Protein AF-A0AAV1YS51-F1 (afdb_monomer)

Mean predicted aligned error: 4.58 Å

pLDDT: mean 92.18, std 7.52, range [64.75, 98.12]

Structure (mmCIF, N/CA/C/O backbone):
data_AF-A0AAV1YS51-F1
#
_entry.id   AF-A0AAV1YS51-F1
#
loop_
_atom_site.group_PDB
_atom_site.id
_atom_site.type_symbol
_atom_site.label_atom_id
_atom_site.label_alt_id
_atom_site.label_comp_id
_atom_site.label_asym_id
_atom_site.label_entity_id
_atom_site.label_seq_id
_atom_site.pdbx_PDB_ins_code
_atom_site.Cartn_x
_atom_site.Cartn_y
_atom_site.Cartn_z
_atom_site.occupancy
_atom_site.B_iso_or_equiv
_atom_site.auth_seq_id
_atom_site.auth_comp_id
_atom_site.auth_asym_id
_atom_site.auth_atom_id
_atom_site.pdbx_PDB_model_num
ATOM 1 N N . MET A 1 1 ? -2.908 7.210 7.505 1.00 64.75 1 MET A N 1
ATOM 2 C CA . MET A 1 1 ? -2.809 5.735 7.423 1.00 64.75 1 MET A CA 1
ATOM 3 C C . MET A 1 1 ? -2.644 5.181 8.829 1.00 64.75 1 MET A C 1
ATOM 5 O O . MET A 1 1 ? -1.951 5.813 9.618 1.00 64.75 1 MET A O 1
ATOM 9 N N . THR A 1 2 ? -3.316 4.082 9.172 1.00 86.25 2 THR A N 1
ATOM 10 C CA . THR A 1 2 ? -3.235 3.484 10.515 1.00 86.25 2 THR A CA 1
ATOM 11 C C . THR A 1 2 ? -1.946 2.668 10.630 1.00 86.25 2 THR A C 1
ATOM 13 O O . THR A 1 2 ? -1.611 1.897 9.732 1.00 86.25 2 THR A O 1
ATOM 16 N N . LYS A 1 3 ? -1.203 2.832 11.731 1.00 93.12 3 LYS A N 1
ATOM 17 C CA . LYS A 1 3 ? 0.025 2.055 11.977 1.00 93.12 3 LYS A CA 1
ATOM 18 C C . LYS A 1 3 ? -0.263 0.546 11.976 1.00 93.12 3 LYS A C 1
ATOM 20 O O . LYS A 1 3 ? 0.484 -0.217 11.380 1.00 93.12 3 LYS A O 1
ATOM 25 N N . ALA A 1 4 ? -1.405 0.158 12.545 1.00 93.25 4 ALA A N 1
ATOM 26 C CA . ALA A 1 4 ? -1.858 -1.227 12.617 1.00 93.25 4 ALA A CA 1
ATOM 27 C C . ALA A 1 4 ? -1.951 -1.922 11.247 1.00 93.25 4 ALA A C 1
ATOM 29 O O . ALA A 1 4 ? -1.563 -3.077 11.143 1.00 93.25 4 ALA A O 1
ATOM 30 N N . PHE A 1 5 ? -2.408 -1.231 10.193 1.00 95.38 5 PHE A N 1
ATOM 31 C CA . PHE A 1 5 ? -2.464 -1.830 8.854 1.00 95.38 5 PHE A CA 1
ATOM 32 C C . PHE A 1 5 ? -1.067 -2.093 8.285 1.00 95.38 5 PHE A C 1
ATOM 34 O O . PHE A 1 5 ? -0.859 -3.100 7.621 1.00 95.38 5 PHE A O 1
ATOM 41 N N . TYR A 1 6 ? -0.100 -1.211 8.554 1.00 95.75 6 TYR A N 1
ATOM 42 C CA . TYR A 1 6 ? 1.270 -1.386 8.070 1.00 95.75 6 TYR A CA 1
ATOM 43 C C . TYR A 1 6 ? 2.018 -2.485 8.832 1.00 95.75 6 TYR A C 1
ATOM 45 O O . TYR A 1 6 ? 2.793 -3.228 8.235 1.00 95.75 6 TYR A O 1
ATOM 53 N N . ASP A 1 7 ? 1.778 -2.604 10.140 1.00 97.75 7 ASP A N 1
ATOM 54 C CA . ASP A 1 7 ? 2.469 -3.554 11.019 1.00 97.75 7 ASP A CA 1
ATOM 55 C C . ASP A 1 7 ? 2.255 -5.026 10.610 1.00 97.75 7 ASP A C 1
ATOM 57 O O . ASP A 1 7 ? 3.068 -5.887 10.950 1.00 97.75 7 ASP A O 1
ATOM 61 N N . GLU A 1 8 ? 1.231 -5.322 9.803 1.00 97.81 8 GLU A N 1
ATOM 62 C CA . GLU A 1 8 ? 1.022 -6.649 9.215 1.00 97.81 8 GLU A CA 1
ATOM 63 C C . GLU A 1 8 ? 2.178 -7.129 8.320 1.00 97.81 8 GLU A C 1
ATOM 65 O O . GLU A 1 8 ? 2.295 -8.332 8.060 1.00 97.81 8 GLU A O 1
ATOM 70 N N . VAL A 1 9 ? 3.071 -6.219 7.899 1.00 97.69 9 VAL A N 1
ATOM 71 C CA . VAL A 1 9 ? 4.339 -6.542 7.224 1.00 97.69 9 VAL A CA 1
ATOM 72 C C . VAL A 1 9 ? 5.132 -7.624 7.960 1.00 97.69 9 VAL A C 1
ATOM 74 O O . VAL A 1 9 ? 5.811 -8.420 7.319 1.00 97.69 9 VAL A O 1
ATOM 77 N N . ALA A 1 10 ? 4.996 -7.710 9.287 1.00 97.94 10 ALA A N 1
ATOM 78 C CA . ALA A 1 10 ? 5.637 -8.729 10.112 1.00 97.94 10 ALA A CA 1
ATOM 79 C C . ALA A 1 10 ? 5.240 -10.171 9.734 1.00 97.94 10 ALA A C 1
ATOM 81 O O . ALA A 1 10 ? 5.999 -11.101 9.993 1.00 97.94 10 ALA A O 1
ATOM 82 N N . THR A 1 11 ? 4.069 -10.367 9.117 1.00 97.69 11 THR A N 1
ATOM 83 C CA . THR A 1 11 ? 3.583 -11.683 8.660 1.00 97.69 11 THR A CA 1
ATOM 84 C C . THR A 1 11 ? 3.738 -11.890 7.151 1.00 97.69 11 THR A C 1
ATOM 86 O O . THR A 1 11 ? 3.486 -12.986 6.643 1.00 97.69 11 THR A O 1
ATOM 89 N N . PHE A 1 12 ? 4.138 -10.849 6.417 1.00 98.12 12 PHE A N 1
ATOM 90 C CA . PHE A 1 12 ? 4.281 -10.881 4.968 1.00 98.12 12 PHE A CA 1
ATOM 91 C C . PHE A 1 12 ? 5.652 -11.425 4.554 1.00 98.12 12 PHE A C 1
ATOM 93 O O . PHE A 1 12 ? 6.672 -11.138 5.181 1.00 98.12 12 PHE A O 1
ATOM 100 N N . LYS A 1 13 ? 5.696 -12.176 3.448 1.00 97.88 13 LYS A N 1
ATOM 101 C CA . LYS A 1 13 ? 6.941 -12.703 2.880 1.00 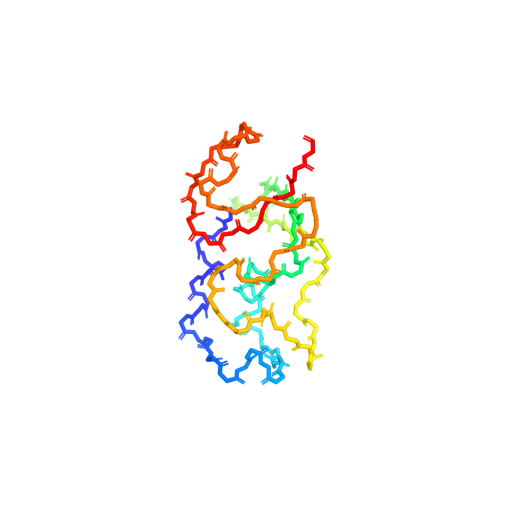97.88 13 LYS A CA 1
ATOM 102 C C . LYS A 1 13 ? 7.106 -12.280 1.421 1.00 97.88 13 LYS A C 1
ATOM 104 O O . LYS A 1 13 ? 6.140 -12.262 0.661 1.00 97.88 13 LYS A O 1
ATOM 109 N N . LYS A 1 14 ? 8.334 -11.929 1.021 1.00 96.19 14 LYS A N 1
ATOM 110 C CA . LYS A 1 14 ? 8.633 -11.322 -0.294 1.00 96.19 14 LYS A CA 1
ATOM 111 C C . LYS A 1 14 ? 8.312 -12.246 -1.473 1.00 96.19 14 LYS A C 1
ATOM 113 O O . LYS A 1 14 ? 7.976 -11.768 -2.549 1.00 96.19 14 LYS A O 1
ATOM 118 N N . GLU A 1 15 ? 8.359 -13.557 -1.281 1.00 97.12 15 GLU A N 1
ATOM 119 C CA . GLU A 1 15 ? 7.947 -14.548 -2.278 1.00 97.12 15 GLU A CA 1
ATOM 120 C C . GLU A 1 15 ? 6.467 -14.436 -2.682 1.00 97.12 15 GLU A C 1
ATOM 122 O O . GLU A 1 15 ? 6.071 -14.981 -3.709 1.00 97.12 15 GLU A O 1
ATOM 127 N N . PHE A 1 16 ? 5.645 -13.720 -1.909 1.00 97.06 16 PHE A N 1
ATOM 128 C CA . PHE A 1 16 ? 4.242 -13.457 -2.226 1.00 97.06 16 PHE A CA 1
ATOM 129 C C . PHE A 1 16 ? 4.036 -12.165 -3.017 1.00 97.06 16 PHE A C 1
ATOM 131 O O . PHE A 1 16 ? 2.900 -11.739 -3.152 1.00 97.06 16 PHE A O 1
ATOM 138 N N . ILE A 1 17 ? 5.088 -11.514 -3.522 1.00 97.38 17 ILE A N 1
ATOM 139 C CA . ILE A 1 17 ? 4.956 -10.308 -4.360 1.00 97.38 17 ILE A CA 1
ATOM 140 C C . ILE A 1 17 ? 4.501 -10.669 -5.777 1.00 97.38 17 ILE A C 1
ATOM 142 O O . ILE A 1 17 ? 3.666 -9.964 -6.344 1.00 97.38 17 ILE A O 1
AT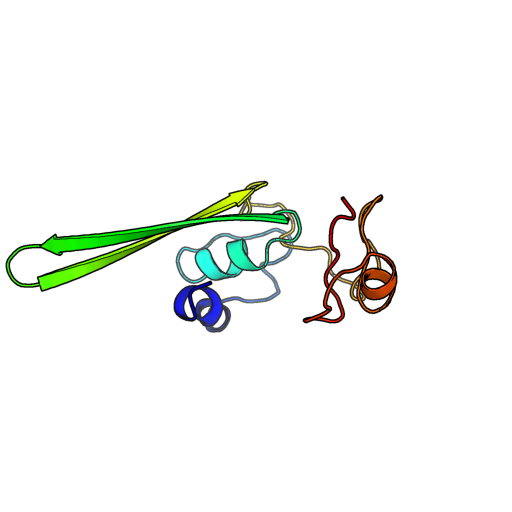OM 146 N N . LEU A 1 18 ? 5.065 -11.739 -6.349 1.00 96.56 18 LEU A N 1
ATOM 147 C CA . LEU A 1 18 ? 4.855 -12.161 -7.733 1.00 96.56 18 LEU A CA 1
ATOM 148 C C . LEU A 1 18 ? 5.054 -13.688 -7.864 1.00 96.56 18 LEU A C 1
ATOM 150 O O . LEU A 1 18 ? 6.183 -14.155 -7.718 1.00 96.56 18 LEU A O 1
ATOM 154 N N . PRO A 1 19 ? 3.998 -14.466 -8.170 1.00 97.19 19 PRO A N 1
ATOM 155 C CA . PRO A 1 19 ? 2.598 -14.043 -8.194 1.00 97.19 19 PRO A CA 1
ATOM 156 C C . PRO A 1 19 ? 2.117 -13.636 -6.799 1.00 97.19 19 PRO A C 1
ATOM 158 O O . PRO A 1 19 ? 2.459 -14.280 -5.804 1.00 97.19 19 PRO A O 1
ATOM 161 N N . PHE A 1 20 ? 1.286 -12.596 -6.734 1.00 98.12 20 PHE A N 1
ATOM 162 C CA . PHE A 1 20 ? 0.669 -12.179 -5.487 1.00 98.12 20 PHE A CA 1
ATOM 163 C C . PHE A 1 20 ? -0.196 -13.293 -4.907 1.00 98.12 20 PHE A C 1
ATOM 165 O O . PHE A 1 20 ? -1.050 -13.856 -5.604 1.00 98.12 20 PHE A O 1
ATOM 172 N N . LYS A 1 21 ? 0.020 -13.587 -3.622 1.00 97.94 21 LYS A N 1
ATOM 173 C CA . LYS A 1 21 ? -0.805 -14.504 -2.831 1.00 97.94 21 LYS A CA 1
ATOM 174 C C . LYS A 1 21 ? -1.468 -13.704 -1.725 1.00 97.94 21 LYS A C 1
ATOM 176 O O . LYS A 1 21 ? -0.773 -13.095 -0.921 1.00 97.94 21 LYS A O 1
ATOM 181 N N . PHE A 1 22 ? -2.795 -13.692 -1.704 1.00 97.56 22 PHE A N 1
ATOM 182 C CA . PHE A 1 22 ? -3.549 -12.976 -0.686 1.00 97.56 22 PHE A CA 1
ATOM 183 C C . PHE A 1 22 ? -3.635 -13.785 0.617 1.00 97.56 22 PHE A C 1
ATOM 185 O O . PHE A 1 22 ? -3.792 -15.005 0.605 1.00 97.56 22 PHE A O 1
ATOM 192 N N . SER A 1 23 ? -3.590 -13.086 1.749 1.00 97.88 23 SER A N 1
ATOM 193 C CA . SER A 1 23 ? -3.949 -13.604 3.069 1.00 97.88 23 SER A CA 1
ATOM 194 C C . SER A 1 23 ? -4.590 -12.489 3.875 1.00 97.88 23 SER A C 1
ATOM 196 O O . SER A 1 23 ? -4.178 -11.330 3.794 1.00 97.88 23 SER A O 1
ATOM 198 N N . LYS A 1 24 ? -5.537 -12.855 4.740 1.00 97.25 24 LYS A N 1
ATOM 199 C CA . LYS A 1 24 ? -6.144 -11.921 5.694 1.00 97.25 24 LYS A CA 1
ATOM 200 C C . LYS A 1 24 ? -5.132 -11.343 6.687 1.00 97.25 24 LYS A C 1
ATOM 202 O O . LYS A 1 24 ? -5.363 -10.254 7.187 1.00 97.25 24 LYS A O 1
ATOM 207 N N . SER A 1 25 ? -4.024 -12.039 6.958 1.00 97.56 25 SER A N 1
ATOM 208 C CA . SER A 1 25 ? -3.018 -11.604 7.940 1.00 97.56 25 SER A CA 1
ATOM 209 C C . SER A 1 25 ? -2.171 -10.408 7.494 1.00 97.56 25 SER A C 1
ATOM 211 O O . SER A 1 25 ? -1.558 -9.778 8.344 1.00 97.56 25 SER A O 1
ATOM 213 N N . TYR A 1 26 ? -2.108 -10.129 6.186 1.00 97.69 26 TYR A N 1
ATOM 214 C CA . TYR A 1 26 ? -1.327 -9.030 5.598 1.00 97.69 26 TYR A CA 1
ATOM 215 C C . TYR A 1 26 ? -2.084 -8.242 4.525 1.00 97.69 26 TYR A C 1
ATOM 217 O O . TYR A 1 26 ? -1.489 -7.508 3.729 1.00 97.69 26 TYR A O 1
ATOM 225 N N . GLY A 1 27 ? -3.403 -8.422 4.454 1.00 97.38 27 GLY A N 1
ATOM 226 C CA . GLY A 1 27 ? -4.243 -7.829 3.419 1.00 97.38 27 GLY A CA 1
ATOM 227 C C . GLY A 1 27 ? -4.242 -6.301 3.461 1.00 97.38 27 GLY A C 1
ATOM 228 O O . GLY A 1 27 ? -4.219 -5.660 2.410 1.00 97.38 27 GLY A O 1
ATOM 229 N N . HIS A 1 28 ? -4.208 -5.700 4.650 1.00 97.44 28 HIS A N 1
ATOM 230 C CA . HIS A 1 28 ? -4.177 -4.248 4.767 1.00 97.44 28 HIS A CA 1
ATOM 231 C C . HIS A 1 28 ? -2.806 -3.708 4.361 1.00 97.44 28 HIS A C 1
ATOM 233 O O . HIS A 1 28 ? -2.739 -2.790 3.543 1.00 97.44 28 HIS A O 1
ATOM 239 N N . PHE A 1 29 ? -1.718 -4.316 4.848 1.00 97.75 29 PHE A N 1
ATOM 240 C CA . PHE A 1 29 ? -0.357 -3.921 4.464 1.00 97.75 29 PHE A CA 1
ATOM 241 C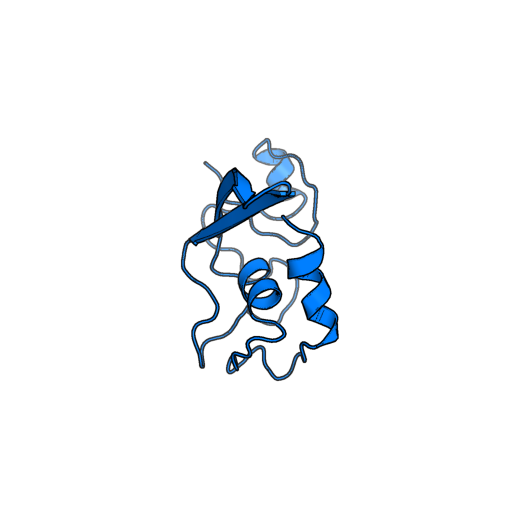 C . PHE A 1 29 ? -0.163 -3.977 2.947 1.00 97.75 29 PHE A C 1
ATOM 243 O O . PHE A 1 29 ? 0.284 -3.007 2.336 1.00 97.75 29 PHE A O 1
ATOM 250 N N . THR A 1 30 ? -0.535 -5.100 2.331 1.00 97.75 30 THR A N 1
ATOM 251 C CA . THR A 1 30 ? -0.346 -5.330 0.893 1.00 97.75 30 THR A CA 1
ATOM 252 C C . THR A 1 30 ? -1.117 -4.326 0.034 1.00 97.75 30 THR A C 1
ATOM 254 O O . THR A 1 30 ? -0.567 -3.840 -0.953 1.00 97.75 30 THR A O 1
ATOM 257 N N . GLN A 1 31 ? -2.315 -3.906 0.461 1.00 97.75 31 GLN A N 1
ATOM 258 C CA . GLN A 1 31 ? -3.063 -2.835 -0.203 1.00 97.75 31 GLN A CA 1
ATOM 259 C C . GLN A 1 31 ? -2.394 -1.462 -0.022 1.00 97.75 31 GLN A C 1
ATOM 261 O O . GLN A 1 31 ? -2.368 -0.669 -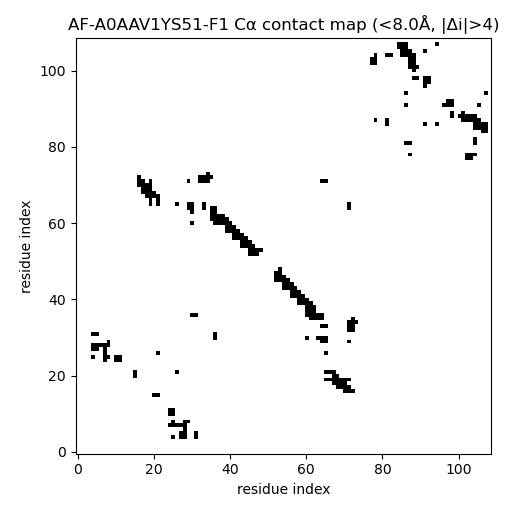0.963 1.00 97.75 31 GLN A O 1
ATOM 266 N N . MET A 1 32 ? -1.833 -1.162 1.155 1.00 95.62 32 MET A N 1
ATOM 267 C CA . MET A 1 32 ? -1.150 0.118 1.398 1.00 95.62 32 MET A CA 1
ATOM 268 C C . MET A 1 32 ? 0.074 0.324 0.503 1.00 95.62 32 MET A C 1
ATOM 270 O O . MET A 1 32 ? 0.388 1.463 0.165 1.00 95.62 32 MET A O 1
ATOM 274 N N . VAL A 1 33 ? 0.772 -0.760 0.155 1.00 94.88 33 VAL A N 1
ATOM 275 C CA . VAL A 1 33 ? 2.016 -0.723 -0.633 1.00 94.88 33 VAL A CA 1
ATOM 276 C C . VAL A 1 33 ? 1.832 -1.210 -2.073 1.00 94.88 33 VAL A C 1
ATOM 278 O O . VAL A 1 33 ? 2.813 -1.507 -2.757 1.00 94.88 33 VAL A O 1
ATOM 281 N N . TRP A 1 34 ? 0.586 -1.300 -2.545 1.00 96.75 34 TRP A N 1
ATOM 282 C CA . TRP A 1 34 ? 0.278 -1.722 -3.907 1.00 96.75 34 TRP A CA 1
ATOM 283 C C . TRP A 1 34 ? 0.656 -0.629 -4.914 1.00 96.75 34 TRP A C 1
ATOM 285 O O . TRP A 1 34 ? 0.121 0.478 -4.859 1.00 96.75 34 TRP A O 1
ATOM 295 N N . ALA A 1 35 ? 1.561 -0.926 -5.852 1.00 94.19 35 ALA A N 1
ATOM 296 C CA . ALA A 1 35 ? 2.166 0.091 -6.721 1.00 94.19 35 ALA A CA 1
ATOM 297 C C . ALA A 1 35 ? 1.158 0.812 -7.624 1.00 94.19 35 ALA A C 1
ATOM 299 O O . ALA A 1 35 ? 1.309 2.003 -7.888 1.00 94.19 35 ALA A O 1
ATOM 300 N N . GLU A 1 36 ? 0.132 0.104 -8.096 1.00 93.62 36 GLU A N 1
ATOM 301 C CA . GLU A 1 36 ? -0.884 0.687 -8.974 1.00 93.62 36 GLU A CA 1
ATOM 302 C C . GLU A 1 36 ? -1.921 1.524 -8.207 1.00 93.62 36 GLU A C 1
ATOM 304 O O . GLU A 1 36 ? -2.652 2.275 -8.840 1.00 93.62 36 GLU A O 1
ATOM 309 N N . SER A 1 37 ? -1.988 1.452 -6.871 1.00 95.12 37 SER A N 1
ATOM 310 C CA . SER A 1 37 ? -2.951 2.203 -6.053 1.00 95.12 37 SER A CA 1
ATOM 311 C C . SER A 1 37 ? -2.404 3.588 -5.693 1.00 95.12 37 SER A C 1
ATOM 313 O O . SER A 1 37 ? -1.761 3.774 -4.663 1.00 95.12 37 SER A O 1
ATOM 315 N N . TRP A 1 38 ? -2.666 4.587 -6.538 1.00 90.69 38 TRP A N 1
ATOM 316 C CA . TRP A 1 38 ? -2.103 5.942 -6.402 1.00 90.69 38 TRP A CA 1
ATOM 317 C C . TRP A 1 38 ? -3.085 6.994 -5.860 1.00 90.69 38 TRP A C 1
ATOM 319 O O . TRP A 1 38 ? -2.690 8.132 -5.598 1.00 90.69 38 TRP A O 1
ATOM 329 N N . THR A 1 39 ? -4.354 6.632 -5.668 1.00 91.81 39 THR A N 1
ATOM 330 C CA . THR A 1 39 ? -5.367 7.459 -4.997 1.00 91.81 39 THR A CA 1
ATOM 331 C C . THR A 1 39 ? -5.864 6.785 -3.726 1.00 91.81 39 THR A C 1
ATOM 333 O O . THR A 1 39 ? -5.972 5.560 -3.649 1.00 91.81 39 THR A O 1
ATOM 336 N N . LEU A 1 40 ? -6.167 7.604 -2.722 1.00 94.19 40 LEU A N 1
ATOM 337 C CA . LEU A 1 40 ? -6.633 7.177 -1.410 1.00 94.19 40 LEU A CA 1
ATOM 338 C C . LEU A 1 40 ? -7.719 8.138 -0.934 1.00 94.19 40 LEU A C 1
ATOM 340 O O . LEU A 1 40 ? -7.514 9.352 -0.934 1.00 94.19 40 LEU A O 1
ATOM 344 N N . GLY A 1 41 ? -8.839 7.592 -0.477 1.00 96.31 41 GLY A N 1
ATOM 345 C CA . GLY A 1 41 ? -9.876 8.335 0.234 1.00 96.31 41 GLY A CA 1
ATOM 346 C C . GLY A 1 41 ? -10.209 7.626 1.536 1.00 96.31 41 GLY A C 1
ATOM 347 O O . GLY A 1 41 ? -10.441 6.422 1.522 1.00 96.31 41 GLY A O 1
ATOM 348 N N . CYS A 1 42 ? -10.229 8.346 2.656 1.00 97.00 42 CYS A N 1
ATOM 349 C CA . CYS A 1 42 ? -10.536 7.764 3.960 1.00 97.00 42 CYS A CA 1
ATOM 350 C C . CYS A 1 42 ? -11.654 8.531 4.665 1.00 97.00 42 CYS A C 1
ATOM 352 O O . CYS A 1 42 ? -11.732 9.754 4.572 1.00 97.00 42 CYS A O 1
ATOM 354 N N . GLY A 1 43 ? -12.472 7.805 5.422 1.00 96.69 43 GLY A N 1
ATOM 355 C CA . GLY A 1 43 ? -13.491 8.340 6.314 1.00 96.69 43 GLY A CA 1
ATOM 356 C C . GLY A 1 43 ? -13.296 7.819 7.734 1.00 96.69 43 GLY A C 1
ATOM 357 O O . GLY A 1 43 ? -12.797 6.711 7.941 1.00 96.69 43 GLY A O 1
ATOM 358 N N . LYS A 1 44 ? -13.691 8.628 8.718 1.00 96.06 44 LYS A N 1
ATOM 359 C CA . LYS A 1 44 ? -13.731 8.245 10.130 1.00 96.06 44 LYS A CA 1
ATOM 360 C C . LYS A 1 44 ? -15.115 8.545 10.680 1.00 96.06 44 LYS A C 1
ATOM 362 O O . LYS A 1 44 ? -15.583 9.672 10.544 1.00 96.06 44 LYS A O 1
ATOM 367 N N . VAL A 1 45 ? -15.711 7.579 11.365 1.00 97.19 45 VAL A N 1
ATOM 368 C CA . VAL A 1 45 ? -16.916 7.783 12.171 1.00 97.19 45 VAL A CA 1
ATOM 369 C C . VAL A 1 45 ? -16.645 7.349 13.605 1.00 97.19 45 VAL A C 1
ATOM 371 O O . VAL A 1 45 ? -15.958 6.357 13.849 1.00 97.19 45 VAL A O 1
ATOM 374 N N . VAL A 1 46 ? -17.160 8.125 14.554 1.00 97.38 46 VAL A N 1
ATOM 375 C CA . VAL A 1 46 ? -17.180 7.777 15.975 1.00 97.38 46 VAL A CA 1
ATOM 376 C C . VAL A 1 46 ? -18.639 7.611 16.359 1.00 97.38 46 VAL A C 1
ATOM 378 O O . VAL A 1 46 ? -19.443 8.505 16.102 1.00 97.38 46 VAL A O 1
ATOM 381 N N . PHE A 1 47 ? -18.988 6.469 16.932 1.00 96.94 47 PHE A N 1
ATOM 382 C CA . PHE A 1 47 ? -20.361 6.134 17.295 1.00 96.94 47 PHE A CA 1
ATOM 383 C C . PHE A 1 47 ? -20.393 5.438 18.655 1.00 96.94 47 PHE A C 1
ATOM 385 O O . PHE A 1 47 ? -19.355 5.024 19.170 1.00 96.94 47 PHE A O 1
ATOM 392 N N . LYS A 1 48 ? -21.575 5.353 19.266 1.00 97.75 48 LYS A N 1
ATOM 393 C CA . LYS A 1 48 ? -21.764 4.615 20.517 1.00 97.75 48 LYS A CA 1
ATOM 394 C C . LYS A 1 48 ? -22.267 3.211 20.232 1.00 97.75 48 LYS A C 1
ATOM 396 O O . LYS A 1 48 ? -23.199 3.044 19.452 1.00 97.75 48 LYS A O 1
ATOM 401 N N . GLU A 1 49 ? -21.701 2.243 20.934 1.00 96.69 49 GLU A N 1
ATOM 402 C CA . GLU A 1 49 ? -22.205 0.878 21.018 1.00 96.69 49 GLU A CA 1
ATOM 403 C C . GLU A 1 49 ? -22.370 0.543 22.507 1.00 96.69 49 GLU A C 1
ATOM 405 O O . GLU A 1 49 ? -21.399 0.351 23.242 1.00 96.69 49 GLU A O 1
ATOM 410 N N . GLY A 1 50 ? -23.612 0.619 22.998 1.00 95.31 50 GLY A N 1
ATOM 411 C CA . GLY A 1 50 ? -23.897 0.616 24.435 1.00 95.31 50 GLY A CA 1
ATOM 412 C C . GLY A 1 50 ? -23.299 1.839 25.145 1.00 95.31 50 GLY A C 1
ATOM 413 O O . GLY A 1 50 ? -23.586 2.984 24.787 1.00 95.31 50 GLY A O 1
ATOM 414 N N . SER A 1 51 ? -22.472 1.601 26.165 1.00 96.25 51 SER A N 1
ATOM 415 C CA . SER A 1 51 ? -21.754 2.644 26.916 1.00 96.25 51 SER A CA 1
ATOM 416 C C . SER A 1 51 ? -20.374 2.988 26.339 1.00 96.25 51 SER A C 1
ATOM 418 O O . SER A 1 51 ? -19.742 3.935 26.810 1.00 96.25 51 SER A O 1
ATOM 420 N N . LEU A 1 52 ? -19.902 2.250 25.329 1.00 96.69 52 LEU A N 1
ATOM 421 C CA . LEU A 1 52 ? -18.582 2.429 24.730 1.00 96.69 52 LEU A CA 1
ATOM 422 C C . LEU A 1 52 ? -18.653 3.335 23.498 1.00 96.69 52 LEU A C 1
ATOM 424 O O . LEU A 1 52 ? -19.594 3.272 22.707 1.00 96.69 52 LEU A O 1
ATOM 428 N N . TYR A 1 53 ? -17.623 4.163 23.318 1.00 96.62 53 TYR A N 1
ATOM 429 C CA . TYR A 1 53 ? -17.392 4.867 22.059 1.00 96.62 53 TYR A CA 1
ATOM 430 C C . TYR A 1 53 ? -16.503 4.020 21.154 1.00 96.62 53 TYR A C 1
ATOM 432 O O . TYR A 1 53 ? -15.367 3.701 21.503 1.00 96.62 53 TYR A O 1
ATOM 440 N N . MET A 1 54 ? -17.012 3.721 19.967 1.00 96.88 54 MET A N 1
ATOM 441 C CA . MET A 1 54 ? -16.324 2.980 18.923 1.00 96.88 54 MET A CA 1
ATOM 442 C C . MET A 1 54 ? -15.859 3.942 17.834 1.00 96.88 54 MET A C 1
ATOM 444 O O . MET A 1 54 ? -16.524 4.931 17.523 1.00 96.88 54 MET A O 1
ATOM 448 N N . THR A 1 55 ? -14.701 3.657 17.242 1.00 94.81 55 THR A N 1
ATOM 449 C CA . THR A 1 55 ? -14.179 4.399 16.089 1.00 94.81 55 THR A CA 1
ATOM 450 C C . THR A 1 55 ? -14.027 3.449 14.915 1.00 94.81 55 THR A C 1
ATOM 452 O O . THR A 1 55 ? -13.281 2.478 15.001 1.00 94.81 55 THR A O 1
ATOM 455 N N . LEU A 1 56 ? -14.686 3.761 13.802 1.00 94.38 56 LEU A N 1
ATOM 456 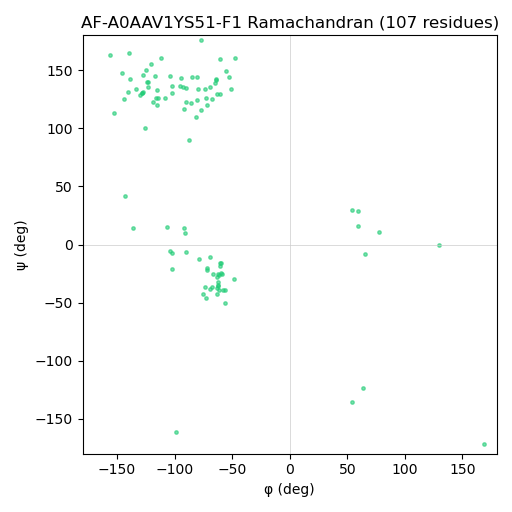C CA . LEU A 1 56 ? -14.517 3.060 12.536 1.00 94.38 56 LEU A CA 1
ATOM 457 C C . LEU A 1 56 ? -13.767 3.964 11.557 1.00 94.38 56 LEU A C 1
ATOM 459 O O . LEU A 1 56 ? -14.164 5.104 11.307 1.00 94.38 56 LEU A O 1
ATOM 463 N N . ILE A 1 57 ? -12.672 3.440 11.007 1.00 94.50 57 ILE A N 1
ATOM 464 C CA . ILE A 1 57 ? -11.883 4.076 9.951 1.00 94.50 57 ILE A CA 1
ATOM 465 C C . ILE A 1 57 ? -11.974 3.188 8.718 1.00 94.50 57 ILE A C 1
ATOM 467 O O . ILE A 1 57 ? -11.650 2.005 8.787 1.00 94.50 57 ILE A O 1
ATOM 471 N N . VAL A 1 58 ? -12.375 3.771 7.593 1.0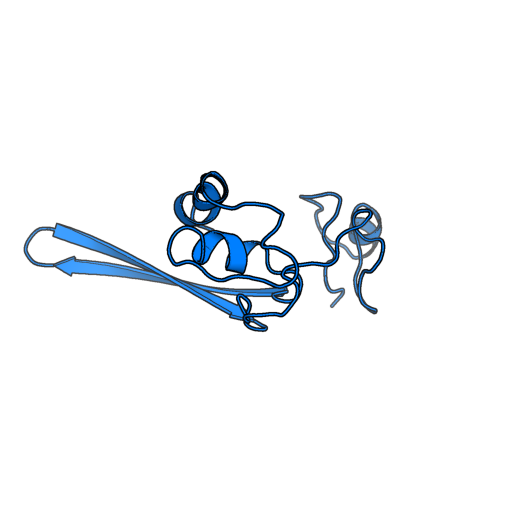0 95.06 58 VAL A N 1
ATOM 472 C CA . VAL A 1 58 ? -12.433 3.089 6.296 1.00 95.06 58 VAL A CA 1
ATOM 473 C C . VAL A 1 58 ? -11.580 3.866 5.310 1.00 95.06 58 VAL A C 1
ATOM 475 O O . VAL A 1 58 ? -11.652 5.093 5.270 1.00 95.06 58 VAL A O 1
ATOM 478 N N . CYS A 1 59 ? -10.778 3.162 4.516 1.00 96.31 59 CYS A N 1
ATOM 479 C CA . CYS A 1 59 ? -9.982 3.742 3.443 1.00 96.31 59 CYS A CA 1
ATOM 480 C C . CYS A 1 59 ? -10.205 2.954 2.151 1.00 96.31 59 CYS A C 1
ATOM 482 O O . CYS A 1 59 ? -10.038 1.738 2.135 1.00 96.31 59 CYS A O 1
ATOM 484 N N . ASN A 1 60 ? -10.530 3.666 1.076 1.00 97.31 60 ASN A N 1
ATOM 485 C CA . ASN A 1 60 ? -10.637 3.133 -0.273 1.00 97.31 60 ASN A CA 1
ATOM 486 C C . ASN A 1 60 ? -9.388 3.499 -1.073 1.00 97.31 60 ASN A C 1
ATOM 488 O O . ASN A 1 60 ? -8.926 4.642 -1.029 1.00 97.31 60 ASN A O 1
ATOM 492 N N . TYR A 1 61 ? -8.879 2.526 -1.823 1.00 96.94 61 TYR A N 1
ATOM 493 C CA . TYR A 1 61 ? -7.670 2.635 -2.632 1.00 96.94 61 TYR A CA 1
ATOM 494 C C . TYR A 1 61 ? -8.037 2.505 -4.106 1.00 96.94 61 TYR A C 1
ATOM 496 O O . TYR A 1 61 ? -8.799 1.614 -4.485 1.00 96.94 61 TYR A O 1
ATOM 504 N N . GLY A 1 62 ? -7.501 3.403 -4.929 1.00 95.50 62 GLY A N 1
ATOM 505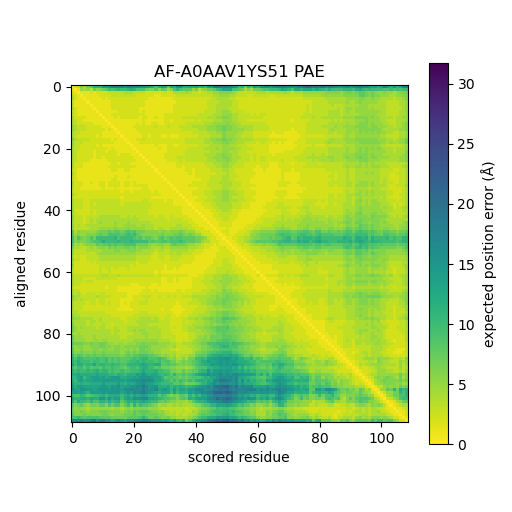 C CA . GLY A 1 62 ? -7.801 3.455 -6.352 1.00 95.50 62 GLY A CA 1
ATOM 506 C C . GLY A 1 62 ? -6.544 3.606 -7.207 1.00 95.50 62 GLY A C 1
ATOM 507 O O . GLY A 1 62 ? -5.741 4.505 -6.940 1.00 95.50 62 GLY A O 1
ATOM 508 N N . PRO A 1 63 ? -6.398 2.822 -8.286 1.00 95.62 63 PRO A N 1
ATOM 509 C CA . PRO A 1 63 ? -7.020 1.518 -8.553 1.00 95.62 63 PRO A CA 1
ATOM 510 C C . PRO A 1 63 ? -6.934 0.514 -7.389 1.00 95.62 63 PRO A C 1
ATOM 512 O O . PRO A 1 63 ? -6.106 0.671 -6.493 1.00 95.62 63 PRO A O 1
ATOM 515 N N . THR A 1 64 ? -7.794 -0.511 -7.404 1.00 96.81 64 THR A N 1
ATOM 516 C CA . THR A 1 64 ? -7.806 -1.573 -6.380 1.00 96.81 64 THR A CA 1
ATOM 517 C C . THR A 1 64 ? -6.505 -2.378 -6.399 1.00 96.81 64 THR A C 1
ATOM 519 O O . THR A 1 64 ? -5.951 -2.641 -7.468 1.00 96.81 64 THR A O 1
ATOM 522 N N . GLY A 1 65 ? -6.014 -2.745 -5.217 1.00 97.81 65 GLY A N 1
ATOM 523 C CA . GLY A 1 65 ? -4.869 -3.630 -5.053 1.00 97.81 65 GLY A CA 1
ATOM 524 C C . GLY A 1 65 ? -5.282 -5.067 -4.755 1.00 97.81 65 GLY A C 1
ATOM 525 O O . GLY A 1 65 ? -6.417 -5.473 -4.990 1.00 97.81 65 GLY A O 1
ATOM 526 N N . ASN A 1 66 ? -4.341 -5.845 -4.223 1.00 97.94 66 ASN A N 1
ATOM 527 C CA . ASN A 1 66 ? -4.552 -7.213 -3.739 1.00 97.94 66 ASN A CA 1
ATOM 528 C C . ASN A 1 66 ? -5.189 -8.172 -4.754 1.00 97.94 66 ASN A C 1
ATOM 530 O O . ASN A 1 66 ? -5.875 -9.126 -4.386 1.00 97.94 66 ASN A O 1
ATOM 534 N N . VAL A 1 67 ? -4.944 -7.942 -6.041 1.00 97.62 67 VAL A N 1
ATOM 535 C CA . VAL A 1 67 ? -5.458 -8.809 -7.096 1.00 97.62 67 VAL A CA 1
ATOM 536 C C . VAL A 1 67 ? -4.599 -10.067 -7.146 1.00 97.62 67 VAL A C 1
ATOM 538 O O . VAL A 1 67 ? -3.404 -9.995 -7.441 1.00 97.62 67 VAL A O 1
ATOM 541 N N . GLU A 1 68 ? -5.196 -11.223 -6.852 1.00 97.06 68 GLU A N 1
ATOM 542 C CA . GLU A 1 68 ? -4.482 -12.500 -6.874 1.00 97.06 68 GLU A CA 1
ATOM 543 C C . GLU A 1 68 ? -3.754 -12.727 -8.200 1.00 97.06 68 GLU A C 1
ATOM 545 O O . GLU A 1 68 ? -4.233 -12.361 -9.276 1.00 97.06 68 GLU A O 1
ATOM 550 N N . LYS A 1 69 ? -2.581 -13.361 -8.114 1.00 95.88 69 LYS A N 1
ATOM 551 C CA . LYS A 1 69 ? -1.720 -13.708 -9.253 1.00 95.88 69 LYS A CA 1
ATOM 552 C C . LYS A 1 69 ? -1.118 -12.518 -10.016 1.00 95.88 69 LYS A C 1
ATOM 554 O O . LYS A 1 69 ? -0.236 -12.751 -10.839 1.00 95.88 69 LYS A O 1
ATOM 559 N N . LYS A 1 70 ? -1.508 -11.267 -9.734 1.00 96.50 70 LYS A N 1
ATOM 560 C CA . LYS A 1 70 ? -0.804 -10.067 -10.228 1.00 96.50 70 LYS A CA 1
ATOM 561 C C . LYS A 1 70 ? 0.474 -9.797 -9.428 1.00 96.50 70 LYS A C 1
ATOM 563 O O . LYS A 1 70 ? 0.768 -10.508 -8.477 1.00 96.50 70 LYS A O 1
ATOM 568 N N . SER A 1 71 ? 1.252 -8.791 -9.823 1.00 96.31 71 SER A N 1
ATOM 569 C CA . SER A 1 71 ? 2.382 -8.301 -9.023 1.00 96.31 71 SER A CA 1
ATOM 570 C C . SER A 1 71 ? 1.911 -7.199 -8.081 1.00 96.31 71 SER A C 1
ATOM 572 O O . SER A 1 71 ? 1.233 -6.283 -8.541 1.00 96.31 71 SER A O 1
ATOM 574 N N . MET A 1 72 ? 2.317 -7.223 -6.808 1.00 96.69 72 MET A N 1
ATOM 575 C CA . MET A 1 72 ? 2.059 -6.089 -5.899 1.00 96.69 72 MET A CA 1
ATOM 576 C C . MET A 1 72 ? 2.767 -4.809 -6.348 1.00 96.69 72 MET A C 1
ATOM 578 O O . MET A 1 72 ? 2.224 -3.709 -6.279 1.00 96.69 72 MET A O 1
ATOM 582 N N . TYR A 1 73 ? 4.020 -4.965 -6.767 1.00 95.00 73 TYR A N 1
ATOM 583 C CA . TYR A 1 73 ? 4.880 -3.922 -7.306 1.00 95.00 73 TYR A CA 1
ATOM 584 C C . TYR A 1 73 ? 5.950 -4.561 -8.192 1.00 95.00 73 TYR A C 1
ATOM 586 O O . TYR A 1 73 ? 6.189 -5.769 -8.120 1.00 95.00 73 TYR A O 1
ATOM 594 N N . LYS A 1 74 ? 6.600 -3.763 -9.041 1.00 93.81 74 LYS A N 1
ATOM 595 C CA . LYS A 1 74 ? 7.727 -4.224 -9.857 1.00 93.81 74 LYS A CA 1
ATOM 596 C C . LYS A 1 74 ? 8.999 -4.241 -9.012 1.00 93.81 74 LYS A C 1
ATOM 598 O O . LYS A 1 74 ? 9.371 -3.228 -8.425 1.00 93.81 74 LYS A O 1
ATOM 603 N N . ILE A 1 75 ? 9.668 -5.390 -8.946 1.00 92.50 75 ILE A N 1
ATOM 604 C CA . ILE A 1 75 ? 10.952 -5.522 -8.248 1.00 92.50 75 ILE A CA 1
ATOM 605 C C . ILE A 1 75 ? 12.031 -4.825 -9.085 1.00 92.50 75 ILE A C 1
ATOM 607 O O . ILE A 1 75 ? 12.196 -5.129 -10.264 1.00 92.50 75 ILE A O 1
ATOM 611 N N . GLY A 1 76 ? 12.770 -3.894 -8.484 1.00 92.50 76 GLY A N 1
ATOM 612 C CA . GLY A 1 76 ? 13.820 -3.155 -9.179 1.00 92.50 76 GLY A CA 1
ATOM 613 C C . GLY A 1 76 ? 14.349 -1.968 -8.382 1.00 92.50 76 GLY A C 1
ATOM 614 O O . GLY A 1 76 ? 14.022 -1.787 -7.208 1.00 92.50 76 GLY A O 1
ATOM 615 N N . LYS A 1 77 ? 15.180 -1.147 -9.035 1.00 92.25 77 LYS A N 1
ATOM 616 C CA . LYS A 1 77 ? 15.665 0.107 -8.444 1.00 92.25 77 LYS A CA 1
ATOM 617 C C . LYS A 1 77 ? 14.481 1.067 -8.239 1.00 92.25 77 LYS A C 1
ATOM 619 O O . LYS A 1 77 ? 13.644 1.162 -9.143 1.00 92.25 77 LYS A O 1
ATOM 624 N N . PRO A 1 78 ? 14.407 1.802 -7.113 1.00 89.50 78 PRO A N 1
ATOM 625 C CA . PRO A 1 78 ? 13.357 2.791 -6.899 1.00 89.50 78 PRO A CA 1
ATOM 626 C C . PRO A 1 78 ? 13.247 3.750 -8.086 1.00 89.50 78 PRO A C 1
ATOM 628 O O . PRO A 1 78 ? 14.261 4.228 -8.593 1.00 89.50 78 PRO A O 1
ATOM 631 N N . CYS A 1 79 ? 12.021 4.000 -8.541 1.00 89.94 79 CYS A N 1
ATOM 632 C CA . CYS A 1 79 ? 11.714 4.904 -9.653 1.00 89.94 79 CYS A CA 1
ATOM 633 C C . CYS A 1 79 ? 12.341 4.576 -11.012 1.00 89.94 79 CYS A C 1
ATOM 635 O O . CYS A 1 79 ? 12.328 5.418 -11.906 1.00 89.94 79 CYS A O 1
ATOM 637 N N . SER A 1 80 ? 12.838 3.353 -11.200 1.00 92.25 80 SER A N 1
ATOM 638 C CA . SER A 1 80 ? 13.323 2.897 -12.510 1.00 92.25 80 SER A CA 1
ATOM 639 C C . SER A 1 80 ? 12.217 2.710 -13.555 1.00 92.25 80 SER A C 1
ATOM 641 O O . SER A 1 80 ? 12.533 2.538 -14.726 1.00 92.25 80 SER A O 1
ATOM 643 N N . ASP A 1 81 ? 10.946 2.748 -13.143 1.00 92.69 81 ASP A N 1
ATOM 644 C CA . ASP A 1 81 ? 9.783 2.504 -14.005 1.00 92.69 81 ASP A CA 1
ATOM 645 C C . ASP A 1 81 ? 8.595 3.409 -13.634 1.00 92.69 81 ASP A C 1
ATOM 647 O O . ASP A 1 81 ? 7.455 2.963 -13.511 1.00 92.69 81 ASP A O 1
ATOM 651 N N . CYS A 1 82 ? 8.862 4.688 -13.350 1.00 91.62 82 CYS A N 1
ATOM 652 C CA . CYS A 1 82 ? 7.788 5.638 -13.068 1.00 91.62 82 CYS A CA 1
ATOM 653 C C . CYS A 1 82 ? 6.955 5.929 -14.333 1.00 91.62 82 CYS A C 1
ATOM 655 O O . CYS A 1 82 ? 7.539 6.182 -15.389 1.00 91.62 82 CYS A O 1
ATOM 657 N N . PRO A 1 83 ? 5.610 5.961 -14.243 1.00 9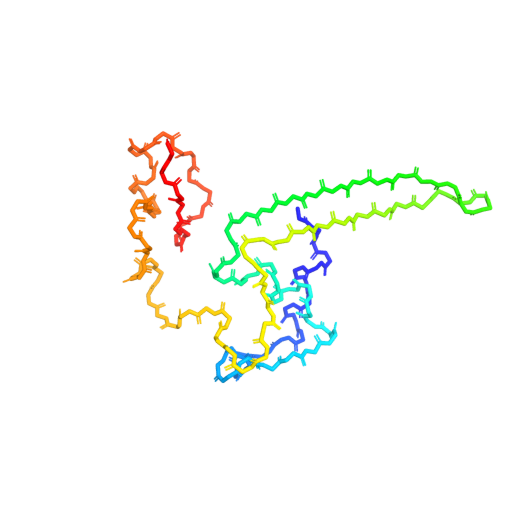1.88 83 PRO A N 1
ATOM 658 C CA . PRO A 1 83 ? 4.757 6.281 -15.385 1.00 91.88 83 PRO A CA 1
ATOM 659 C C . PRO A 1 83 ? 5.011 7.682 -15.953 1.00 91.88 83 PRO A C 1
ATOM 661 O O . PRO A 1 83 ? 5.485 8.585 -15.257 1.00 91.88 83 PRO A O 1
ATOM 664 N N . LEU A 1 84 ? 4.607 7.897 -17.206 1.00 90.94 84 LEU A N 1
ATOM 665 C CA . LEU A 1 84 ? 4.584 9.233 -17.806 1.00 90.94 84 LEU A CA 1
ATOM 666 C C . LEU A 1 84 ? 3.754 10.210 -16.954 1.00 90.94 84 LEU A C 1
ATOM 668 O O . LEU A 1 84 ? 2.789 9.817 -16.297 1.00 90.94 84 LEU A O 1
ATOM 672 N N . ASN A 1 85 ? 4.123 11.494 -16.985 1.00 90.00 85 ASN A N 1
ATOM 673 C CA . ASN A 1 85 ? 3.512 12.559 -16.174 1.00 90.00 85 ASN A CA 1
ATOM 674 C C . ASN A 1 85 ? 3.614 12.327 -14.658 1.00 90.00 85 ASN A C 1
ATOM 676 O O . ASN A 1 85 ? 2.781 12.794 -13.876 1.00 90.00 85 ASN A O 1
ATOM 680 N N . THR A 1 86 ? 4.654 11.615 -14.230 1.00 91.06 86 THR A N 1
ATOM 681 C CA . THR A 1 86 ? 5.023 11.509 -12.822 1.00 91.06 86 THR A CA 1
ATOM 682 C C . THR A 1 86 ? 6.439 12.028 -12.595 1.00 91.06 86 THR A C 1
ATOM 684 O O . THR A 1 86 ? 7.268 12.067 -13.501 1.00 91.06 8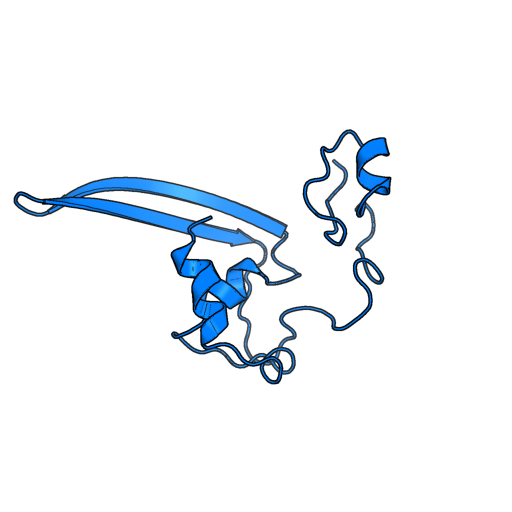6 THR A O 1
ATOM 687 N N . CYS A 1 87 ? 6.709 12.459 -11.371 1.00 90.12 87 CYS A N 1
ATOM 688 C CA . CYS A 1 87 ? 8.039 12.777 -10.878 1.00 90.12 87 CYS A CA 1
ATOM 689 C C . CYS A 1 87 ? 8.441 11.747 -9.818 1.00 90.12 87 CYS A C 1
ATOM 691 O O . CYS A 1 87 ? 7.586 11.104 -9.212 1.00 90.12 87 CYS A O 1
ATOM 693 N N . CYS A 1 88 ? 9.731 11.627 -9.533 1.00 89.44 88 CYS A N 1
ATOM 694 C CA . CYS A 1 88 ? 10.225 10.877 -8.384 1.00 89.44 88 CYS A CA 1
ATOM 695 C C . CYS A 1 88 ? 11.382 11.580 -7.681 1.00 89.44 88 CYS A C 1
ATOM 697 O O . CYS A 1 88 ? 12.270 12.152 -8.326 1.00 89.44 88 CYS A O 1
ATOM 699 N N . GLY A 1 89 ? 11.399 11.484 -6.348 1.00 84.38 89 GLY A N 1
ATOM 700 C CA . GLY A 1 89 ? 12.486 12.018 -5.537 1.00 84.38 89 GLY A CA 1
ATOM 701 C C . GLY A 1 89 ? 12.695 13.487 -5.879 1.00 84.38 89 GLY A C 1
ATOM 702 O O . GLY A 1 89 ? 11.718 14.217 -6.044 1.00 84.38 89 GLY A O 1
ATOM 703 N N . ASP A 1 90 ? 13.945 13.918 -6.036 1.00 83.06 90 ASP A N 1
ATOM 704 C CA . ASP A 1 90 ? 14.279 15.332 -6.239 1.00 83.06 90 ASP A CA 1
ATOM 705 C C . ASP A 1 90 ? 13.623 15.978 -7.462 1.00 83.06 90 ASP A C 1
ATOM 707 O O . ASP A 1 90 ? 13.359 17.181 -7.438 1.00 83.06 90 ASP A O 1
ATOM 711 N N . SER A 1 91 ? 13.265 15.204 -8.492 1.00 83.38 91 SER A N 1
ATOM 712 C CA . SER A 1 91 ? 12.523 15.754 -9.634 1.00 83.38 91 SER A CA 1
ATOM 713 C C . SER A 1 91 ? 11.156 16.327 -9.230 1.00 83.38 91 SER A C 1
ATOM 715 O O . SER A 1 91 ? 10.701 17.289 -9.840 1.00 83.38 91 SER A O 1
ATOM 717 N N . CYS A 1 92 ? 10.550 15.842 -8.140 1.00 86.62 92 CYS A N 1
ATOM 718 C CA . CYS A 1 92 ? 9.281 16.358 -7.631 1.00 86.62 92 CYS A CA 1
ATOM 719 C C . CYS A 1 92 ? 9.373 17.746 -6.986 1.00 86.62 92 CYS A C 1
ATOM 721 O O . CYS A 1 92 ? 8.364 18.450 -6.948 1.00 86.62 92 CYS A O 1
ATOM 723 N N . LYS A 1 93 ? 10.559 18.179 -6.526 1.00 83.62 93 LYS A N 1
ATOM 724 C CA . LYS A 1 93 ? 10.761 19.558 -6.038 1.00 83.62 93 LYS A CA 1
ATOM 725 C C . LYS A 1 93 ? 10.507 20.576 -7.149 1.00 83.62 93 LYS A C 1
ATOM 727 O O . LYS A 1 93 ? 9.908 21.614 -6.895 1.00 83.62 93 LYS A O 1
ATOM 732 N N . ARG A 1 94 ? 10.926 20.261 -8.383 1.00 81.50 94 ARG A N 1
ATOM 733 C CA . ARG A 1 94 ? 10.743 21.136 -9.557 1.00 81.50 94 ARG A CA 1
ATOM 734 C C . ARG A 1 94 ? 9.272 21.296 -9.940 1.00 81.50 94 ARG A C 1
ATOM 736 O O . ARG A 1 94 ? 8.900 22.320 -10.493 1.00 81.50 94 ARG A O 1
ATOM 743 N N . SER A 1 95 ? 8.447 20.312 -9.594 1.00 81.44 95 SER A N 1
ATOM 744 C CA . SER A 1 95 ? 6.992 20.327 -9.777 1.00 81.44 95 SER A CA 1
ATOM 745 C C . SER A 1 95 ? 6.234 20.864 -8.552 1.00 81.44 95 SER A C 1
ATOM 747 O O . SER A 1 95 ? 5.035 20.648 -8.436 1.00 81.44 95 SER A O 1
ATOM 749 N N . GLY A 1 96 ? 6.915 21.518 -7.601 1.00 81.06 96 GLY A N 1
ATOM 750 C CA . GLY A 1 96 ? 6.277 22.150 -6.439 1.00 81.06 96 GLY A CA 1
ATOM 751 C C . GLY A 1 96 ? 5.846 21.194 -5.319 1.00 81.06 96 GLY A C 1
ATOM 752 O O . GLY A 1 96 ? 5.159 21.609 -4.386 1.00 81.06 96 GLY A O 1
ATOM 753 N N . PHE A 1 97 ? 6.252 19.921 -5.350 1.00 81.38 97 PHE A N 1
ATOM 754 C CA . PHE A 1 97 ? 5.896 18.962 -4.304 1.00 81.38 97 PHE A CA 1
ATOM 755 C C . PHE A 1 97 ? 6.956 18.878 -3.199 1.00 81.38 97 PHE A C 1
ATOM 757 O O . PHE A 1 97 ? 8.149 18.715 -3.458 1.00 81.38 97 PHE A O 1
ATOM 764 N N . ARG A 1 98 ? 6.503 18.873 -1.935 1.00 76.25 98 ARG A N 1
ATOM 765 C CA . ARG A 1 98 ? 7.337 18.467 -0.793 1.00 76.25 98 ARG A CA 1
ATOM 766 C C . ARG A 1 98 ? 7.642 16.972 -0.886 1.00 76.25 98 ARG A C 1
ATOM 768 O O . ARG A 1 98 ? 6.726 16.153 -0.995 1.00 76.25 98 ARG A O 1
ATOM 775 N N . ILE A 1 99 ? 8.928 16.629 -0.852 1.00 72.19 99 ILE A N 1
ATOM 776 C CA . ILE A 1 99 ? 9.396 15.242 -0.906 1.00 72.19 99 ILE A CA 1
ATOM 777 C C . ILE A 1 99 ? 9.529 14.728 0.517 1.00 72.19 99 ILE A C 1
ATOM 779 O O . ILE A 1 99 ? 10.359 15.219 1.277 1.00 72.19 99 ILE A O 1
ATOM 783 N N . TYR A 1 100 ? 8.735 13.716 0.844 1.00 68.62 100 TYR A N 1
ATOM 784 C CA . TYR A 1 100 ? 8.832 13.007 2.118 1.00 68.62 100 TYR A CA 1
ATOM 785 C C . TYR A 1 100 ? 9.551 11.658 1.978 1.00 68.62 100 TYR A C 1
ATOM 787 O O . TYR A 1 100 ? 10.094 11.161 2.957 1.00 68.62 100 TYR A O 1
ATOM 795 N N . TYR A 1 101 ? 9.609 11.093 0.762 1.00 68.69 101 TYR A N 1
ATOM 796 C CA . TYR A 1 101 ? 10.218 9.788 0.493 1.00 68.69 101 TYR A CA 1
ATOM 797 C C . TYR A 1 101 ? 10.926 9.774 -0.865 1.00 68.69 101 TYR A C 1
ATOM 799 O O . TYR A 1 101 ? 10.328 10.081 -1.899 1.00 68.69 101 TYR A O 1
ATOM 807 N N . GLN A 1 102 ? 12.208 9.407 -0.861 1.00 69.00 102 GLN A N 1
ATOM 808 C CA . GLN A 1 102 ? 12.991 9.187 -2.074 1.00 69.00 102 GLN A CA 1
ATOM 809 C C . GLN A 1 102 ? 12.673 7.778 -2.596 1.00 69.00 102 GLN A C 1
ATOM 811 O O . GLN A 1 102 ? 13.003 6.794 -1.944 1.00 69.00 102 GLN A O 1
ATOM 816 N N . GLY A 1 103 ? 11.969 7.676 -3.727 1.00 76.75 103 GLY A N 1
ATOM 817 C CA . GLY A 1 103 ? 11.594 6.382 -4.318 1.00 76.75 103 GLY A CA 1
ATOM 818 C C . GLY A 1 103 ? 10.117 6.207 -4.676 1.00 76.75 103 GLY A C 1
ATOM 819 O O . GLY A 1 103 ? 9.755 5.157 -5.198 1.00 76.75 103 GLY A O 1
ATOM 820 N N . LEU A 1 104 ? 9.270 7.213 -4.430 1.00 82.25 104 LEU A N 1
ATOM 821 C CA . LEU A 1 104 ? 7.864 7.191 -4.836 1.00 82.25 104 LEU A CA 1
ATOM 822 C C . LEU A 1 104 ? 7.635 8.046 -6.083 1.00 82.25 104 LEU A C 1
ATOM 824 O O . LEU A 1 104 ? 8.022 9.217 -6.117 1.00 82.25 104 LEU A O 1
ATOM 828 N N . CYS A 1 105 ? 6.961 7.460 -7.073 1.00 88.81 105 CYS A N 1
ATOM 829 C CA . CYS A 1 105 ? 6.434 8.191 -8.217 1.00 88.81 105 CYS A CA 1
ATOM 830 C C . CYS A 1 105 ? 5.216 9.012 -7.770 1.00 88.81 105 CYS A C 1
ATOM 832 O O . CYS A 1 105 ? 4.334 8.501 -7.078 1.00 88.81 105 CYS A O 1
ATOM 834 N N . LYS A 1 106 ? 5.144 10.280 -8.170 1.00 87.38 106 LYS A N 1
ATOM 835 C CA . LYS A 1 106 ? 4.033 11.178 -7.855 1.00 87.38 106 LYS A CA 1
ATOM 836 C C . LYS A 1 106 ? 3.514 11.832 -9.123 1.00 87.38 106 LYS A C 1
ATOM 838 O O . LYS A 1 106 ? 4.296 12.368 -9.900 1.00 87.38 106 LYS A O 1
ATOM 843 N N . LYS A 1 107 ? 2.198 11.791 -9.322 1.00 86.62 107 LYS A N 1
ATOM 844 C CA . LYS A 1 107 ? 1.542 12.418 -10.471 1.00 86.62 107 LYS A CA 1
ATOM 845 C C . LYS A 1 107 ? 1.750 13.933 -10.442 1.00 86.62 107 LYS A C 1
ATOM 847 O O . LYS A 1 107 ? 1.507 14.566 -9.415 1.00 86.62 107 LYS A O 1
ATOM 852 N N . ILE A 1 108 ? 2.197 14.478 -11.566 1.00 85.81 108 ILE A N 1
ATOM 853 C CA . ILE A 1 108 ? 2.277 15.916 -11.814 1.00 85.81 108 ILE A CA 1
ATOM 854 C C . ILE A 1 108 ? 0.893 16.331 -12.330 1.00 85.81 108 ILE A C 1
ATOM 856 O O . ILE A 1 108 ? 0.398 15.731 -13.286 1.00 85.81 108 ILE A O 1
ATOM 860 N N . ILE A 1 109 ? 0.241 17.266 -11.638 1.00 72.62 109 ILE A N 1
ATOM 861 C CA . ILE A 1 109 ? -1.073 17.832 -11.987 1.00 72.62 109 ILE A CA 1
ATOM 862 C C . ILE A 1 109 ? -0.877 19.325 -12.203 1.00 72.62 109 ILE A C 1
ATOM 864 O O . ILE A 1 109 ? -0.114 19.903 -11.394 1.00 72.62 109 ILE A O 1
#

Foldseek 3Di:
DDPVLQVLVVVDDPVCQAQHDDDPSNNSNLFVQQQQFQDKDKDWDWDDDDPDIDIDIDMDTPPGARDGRHGSDDPDDQPPDADPQWDFDPRVVVLVDDDPDGRHTGHRD

Secondary structure (DSSP, 8-state):
--HHHHHGGGG--GGGBTTB---TTSHHHHHHT-TT--EEEEEEEEEEETTEEEEEEEEEEES----TTS-SS--SSTTTTPPTTEEETTHHHHTTPPPS-TT-EEE--

Sequence (109 aa):
MTKAFYDEVATFKKEFILPFKFSKSYGHFTQMVWAESWTLGCGKVVFKEGSLYMTLIVCNYGPTGNVEKKSMYKIGKPCSDCPLNTCCGDSCKRSGFRIYYQGLCKKII

Nearest PDB structures (foldseek):
  4g2u-assembly1_A  TM=7.594E-01  e=3.126E-02  Ostertagia ostertagi
  4g2u-assembly1_B  TM=7.175E-01  e=4.963E-02  Ostertagia ostertagi
  6u2w-assembly1_A  TM=3.170E-01  e=7.520E+00  Homo sapiens

Solvent-accessible surface area (backbone atoms only — not comparable to full-atom values): 6700 Å² total; per-residue (Å²): 132,64,68,72,40,52,58,22,51,81,76,54,60,78,78,38,35,64,52,20,61,82,49,89,72,30,46,57,23,49,41,75,64,14,62,73,37,80,41,78,51,73,52,77,50,77,47,74,60,88,95,43,82,45,75,51,76,50,73,51,56,37,51,76,51,78,54,69,63,37,63,42,55,84,90,72,66,70,59,76,78,56,59,87,66,46,31,44,32,77,58,25,50,80,73,75,41,88,76,89,55,82,48,50,64,42,80,66,128

Organism: NCBI:txid280406

Radius of gyration: 16.58 Å; Cα contacts (8 Å, |Δi|>4): 156; chains: 1; bounding box: 40×37×45 Å

InterPro domains:
  IPR001283 Cysteine-rich secretory protein-related [PR00837] (26-42)
  IPR001283 Cysteine-rich secretory protein-related [PR00837] (56-69)
  IPR001283 Cysteine-rich secretory protein-related [PTHR10334] (3-79)
  IPR014044 CAP domain [PF00188] (3-61)
  IPR018244 Allergen V5/Tpx-1-related, conserved site [PS01009] (27-37)
  IPR018244 Allergen V5/Tpx-1-related, conserved site [PS01010] (56-67)
  IPR035940 CAP superfamily [G3DSA:3.40.33.10] (1-108)
  IPR035940 CAP superfamily [SSF55797] (2-76)